Protein AF-A0A959IVJ7-F1 (afdb_monomer)

Structure (mmCIF, N/CA/C/O backbone):
data_AF-A0A959IVJ7-F1
#
_entry.id   AF-A0A959IVJ7-F1
#
loop_
_atom_site.group_PDB
_atom_site.id
_atom_site.type_symbol
_atom_site.label_atom_id
_atom_site.label_alt_id
_atom_site.label_comp_id
_atom_site.label_asym_id
_atom_site.label_entity_id
_atom_site.label_seq_id
_atom_site.pdbx_PDB_ins_code
_atom_site.Cartn_x
_atom_site.Cartn_y
_atom_site.Cartn_z
_atom_site.occupancy
_atom_site.B_iso_or_equiv
_atom_site.auth_seq_id
_atom_site.auth_comp_id
_atom_site.auth_asym_id
_atom_site.auth_atom_id
_atom_site.pdbx_PDB_model_num
ATOM 1 N N . GLY A 1 1 ? -9.722 6.540 15.096 1.00 96.12 1 GLY A N 1
ATOM 2 C CA . GLY A 1 1 ? -10.224 6.393 13.719 1.00 96.12 1 GLY A CA 1
ATOM 3 C C . GLY A 1 1 ? -10.163 4.935 13.335 1.00 96.12 1 GLY A C 1
ATOM 4 O O . GLY A 1 1 ? -9.093 4.355 13.415 1.00 96.12 1 GLY A O 1
ATOM 5 N N . GLY A 1 2 ? -11.279 4.343 12.940 1.00 97.81 2 GLY A N 1
ATOM 6 C CA . GLY A 1 2 ? -11.471 2.921 12.657 1.00 97.81 2 GLY A CA 1
ATOM 7 C C . GLY A 1 2 ? -11.053 2.467 11.257 1.00 97.81 2 GLY A C 1
ATOM 8 O O . GLY A 1 2 ? -11.701 1.596 10.684 1.00 97.81 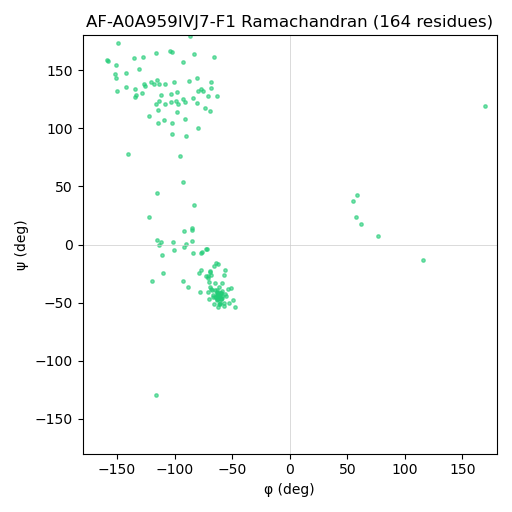2 GLY A O 1
ATOM 9 N N . GLY A 1 3 ? -10.009 3.064 10.679 1.00 97.88 3 GLY A N 1
ATOM 10 C CA . GLY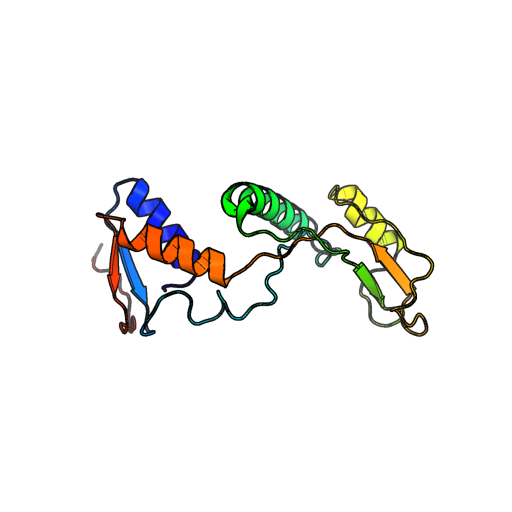 A 1 3 ? -9.344 2.534 9.481 1.00 97.88 3 GLY A CA 1
ATOM 11 C C . GLY A 1 3 ? -8.262 1.507 9.834 1.00 97.88 3 GLY A C 1
ATOM 12 O O . GLY A 1 3 ? -7.987 1.284 11.010 1.00 97.88 3 GLY A O 1
ATOM 13 N N . LEU A 1 4 ? -7.598 0.943 8.819 1.00 96.19 4 LEU A N 1
ATOM 14 C CA . LEU A 1 4 ? -6.575 -0.104 8.965 1.00 96.19 4 LEU A CA 1
ATOM 15 C C . LEU A 1 4 ? -5.529 0.214 10.034 1.00 96.19 4 LEU A C 1
ATOM 17 O O . LEU A 1 4 ? -5.357 -0.571 10.957 1.00 96.19 4 LEU A O 1
ATOM 21 N N . PHE A 1 5 ? -4.887 1.381 9.957 1.00 96.25 5 PHE A N 1
ATOM 22 C CA . PHE A 1 5 ? -3.860 1.754 10.930 1.00 96.25 5 PHE A CA 1
ATOM 23 C C . PHE A 1 5 ? -4.402 1.885 12.355 1.00 96.25 5 PHE A C 1
ATOM 25 O O . PHE A 1 5 ? -3.756 1.433 13.292 1.00 96.25 5 PHE A O 1
ATOM 32 N N . GLY A 1 6 ? -5.588 2.474 12.530 1.00 98.00 6 GLY A N 1
ATOM 33 C CA . GLY A 1 6 ? -6.162 2.669 13.861 1.00 98.00 6 GLY A CA 1
ATOM 34 C C . GLY A 1 6 ? -6.624 1.364 14.502 1.00 98.00 6 GLY A C 1
ATOM 35 O O . GLY A 1 6 ? -6.367 1.145 15.680 1.00 98.00 6 GLY A O 1
ATOM 36 N N . VAL A 1 7 ? -7.243 0.474 13.722 1.00 98.19 7 VAL A N 1
ATOM 37 C CA . VAL A 1 7 ? -7.645 -0.862 14.189 1.00 98.19 7 VAL A CA 1
ATOM 38 C C . VAL A 1 7 ? -6.417 -1.721 14.493 1.00 98.19 7 VAL A C 1
ATOM 40 O O . VAL A 1 7 ? -6.350 -2.331 15.557 1.00 98.19 7 VAL A O 1
ATOM 43 N N . TYR A 1 8 ? -5.413 -1.716 13.611 1.00 96.81 8 TYR A N 1
ATOM 44 C CA . TYR A 1 8 ? -4.157 -2.436 13.829 1.00 96.81 8 TYR A CA 1
ATOM 45 C C . TYR A 1 8 ? -3.436 -1.955 15.096 1.00 96.81 8 TYR A C 1
ATOM 47 O O . TYR A 1 8 ? -3.036 -2.770 15.924 1.00 96.81 8 TYR A O 1
ATOM 55 N N . ALA A 1 9 ? -3.308 -0.636 15.284 1.00 97.69 9 ALA A N 1
ATOM 56 C CA . ALA A 1 9 ? -2.693 -0.062 16.479 1.00 97.69 9 ALA A CA 1
ATOM 57 C C . ALA A 1 9 ? -3.475 -0.422 17.749 1.00 97.69 9 ALA A C 1
ATOM 59 O O . ALA A 1 9 ? -2.875 -0.804 18.752 1.00 97.69 9 ALA A O 1
ATOM 60 N N . ALA A 1 10 ? -4.809 -0.356 17.702 1.00 98.25 10 ALA A N 1
ATOM 61 C CA . ALA A 1 10 ? -5.644 -0.705 18.842 1.00 98.25 10 ALA A CA 1
ATOM 62 C C . ALA A 1 10 ? -5.470 -2.172 19.259 1.00 98.25 10 ALA A C 1
ATOM 64 O O . ALA A 1 10 ? -5.274 -2.458 20.438 1.00 98.25 10 ALA A O 1
ATOM 65 N N . LEU A 1 11 ? -5.447 -3.086 18.288 1.00 97.75 11 LEU A N 1
ATOM 66 C CA . LEU A 1 11 ? -5.166 -4.501 18.526 1.00 97.75 11 LEU A CA 1
ATOM 67 C C . LEU A 1 11 ? -3.759 -4.736 19.068 1.00 97.75 11 LEU A C 1
ATOM 69 O O . LEU A 1 11 ? -3.590 -5.546 19.975 1.00 97.75 11 LEU A O 1
ATOM 73 N N . HIS A 1 12 ? -2.757 -4.036 18.535 1.00 96.50 12 HIS A N 1
ATOM 74 C CA . HIS A 1 12 ? -1.384 -4.137 19.019 1.00 96.50 12 HIS A CA 1
ATOM 75 C C . HIS A 1 12 ? -1.296 -3.794 20.512 1.00 96.50 12 HIS A C 1
ATOM 77 O O . HIS A 1 12 ? -0.840 -4.619 21.299 1.00 96.50 12 HIS A O 1
ATOM 83 N N . PHE A 1 13 ? -1.816 -2.632 20.920 1.00 97.75 13 PHE A N 1
ATOM 84 C CA . PHE A 1 13 ? -1.799 -2.212 22.324 1.00 97.75 13 PHE A CA 1
ATOM 85 C C . PHE A 1 13 ? -2.688 -3.085 23.219 1.00 97.75 13 PHE A C 1
ATOM 87 O O . PHE A 1 13 ? -2.275 -3.439 24.323 1.00 97.75 13 PHE A O 1
ATOM 94 N N . SER A 1 14 ? -3.862 -3.498 22.733 1.00 97.25 14 SER A N 1
ATOM 95 C CA . SER A 1 14 ? -4.751 -4.415 23.458 1.00 97.25 14 SER A CA 1
ATOM 96 C C . SER A 1 14 ? -4.070 -5.754 23.755 1.00 97.25 14 SER A C 1
ATOM 98 O O . SER A 1 14 ? -4.199 -6.280 24.860 1.00 97.25 14 SER A O 1
ATOM 100 N N . ARG A 1 15 ? -3.315 -6.306 22.794 1.00 95.50 15 ARG A N 1
ATOM 101 C CA . ARG A 1 15 ? -2.539 -7.550 22.962 1.00 95.50 15 ARG A CA 1
ATOM 102 C C . ARG A 1 15 ? -1.357 -7.387 23.919 1.00 95.50 15 ARG A C 1
ATOM 104 O O . ARG A 1 15 ? -0.929 -8.362 24.522 1.00 95.50 15 ARG A O 1
ATOM 111 N N . SER A 1 16 ? -0.868 -6.164 24.106 1.00 96.31 16 SER A N 1
ATOM 112 C CA . SER A 1 16 ? 0.123 -5.812 25.132 1.00 96.31 16 SER A CA 1
ATOM 113 C C . SER A 1 16 ? -0.499 -5.512 26.507 1.00 96.31 16 SER A C 1
ATOM 115 O O . SER A 1 16 ? 0.165 -4.926 27.362 1.00 96.31 16 SER A O 1
ATOM 117 N N . GLY A 1 17 ? -1.771 -5.867 26.724 1.00 96.12 17 GLY A N 1
ATOM 118 C CA . GLY A 1 17 ? -2.473 -5.697 28.001 1.00 96.12 17 GLY A CA 1
ATOM 119 C C . GLY A 1 17 ? -2.922 -4.265 28.304 1.00 96.12 17 GLY A C 1
ATOM 120 O O . GLY A 1 17 ? -3.389 -3.991 29.407 1.00 96.12 17 GLY A O 1
ATOM 121 N N . GLN A 1 18 ? -2.788 -3.337 27.352 1.00 97.56 18 GLN A N 1
ATOM 122 C CA . GLN A 1 18 ? -3.242 -1.959 27.532 1.00 97.56 18 GLN A CA 1
ATOM 123 C C . GLN A 1 18 ? -4.749 -1.860 27.296 1.00 97.56 18 GLN A C 1
ATOM 125 O O . GLN A 1 18 ? -5.280 -2.487 26.382 1.00 97.56 18 GLN A O 1
ATOM 130 N N . ARG A 1 19 ? -5.431 -1.008 28.068 1.00 97.81 19 ARG A N 1
ATOM 131 C CA . ARG A 1 19 ? -6.831 -0.653 27.799 1.00 97.81 19 ARG A CA 1
ATOM 132 C C . ARG A 1 19 ? -6.888 0.402 26.704 1.00 97.81 19 ARG A C 1
ATOM 134 O O . ARG A 1 19 ? -6.330 1.486 26.859 1.00 97.81 19 ARG A O 1
ATOM 141 N N . VAL A 1 20 ? -7.580 0.098 25.615 1.00 98.25 20 VAL A N 1
ATOM 142 C CA . VAL A 1 20 ? -7.641 0.948 24.423 1.00 98.25 20 VAL A CA 1
ATOM 143 C C . VAL A 1 20 ? -9.082 1.349 24.132 1.00 98.25 20 VAL A C 1
ATOM 145 O O . VAL A 1 20 ? -9.986 0.525 24.200 1.00 98.25 20 VAL A O 1
ATOM 148 N N . CYS A 1 21 ? -9.294 2.605 23.740 1.00 98.00 21 CYS A N 1
ATOM 149 C CA . CYS A 1 21 ? -10.557 3.064 23.167 1.00 98.00 21 CYS A CA 1
ATOM 150 C C . CYS A 1 21 ? -10.342 3.476 21.705 1.00 98.00 21 CYS A C 1
ATOM 152 O O . CYS A 1 21 ? -9.605 4.422 21.417 1.00 98.00 21 CYS A O 1
ATOM 154 N N . LEU A 1 22 ? -10.980 2.769 20.772 1.00 98.31 22 LEU A N 1
ATOM 155 C CA . LEU A 1 22 ? -10.978 3.097 19.352 1.00 98.31 22 LEU A CA 1
ATOM 156 C C . LEU A 1 22 ? -12.259 3.853 18.988 1.00 98.31 22 LEU A C 1
ATOM 158 O O . LEU A 1 22 ? -13.348 3.289 18.992 1.00 98.31 22 LEU A O 1
ATOM 162 N N . ILE A 1 23 ? -12.112 5.119 18.599 1.00 98.31 23 ILE A N 1
ATOM 163 C CA . ILE A 1 23 ? -13.236 5.990 18.225 1.00 98.31 23 ILE A CA 1
ATOM 164 C C . ILE A 1 23 ? -13.314 6.136 16.697 1.00 98.31 23 ILE A C 1
ATOM 166 O O . ILE A 1 23 ? -12.310 6.455 16.044 1.00 98.31 23 ILE A O 1
ATOM 170 N N . GLU A 1 24 ? -14.496 5.922 16.121 1.00 98.12 24 GLU A N 1
ATOM 171 C CA . GLU A 1 24 ? -14.809 6.047 14.693 1.00 98.12 24 GLU A CA 1
ATOM 172 C C . GLU A 1 24 ? -16.121 6.818 14.486 1.00 98.12 24 GLU A C 1
ATOM 174 O O . GLU A 1 24 ? -17.132 6.546 15.130 1.00 98.12 24 GLU A O 1
ATOM 179 N N . LYS A 1 25 ? -16.108 7.778 13.554 1.00 98.00 25 LYS A N 1
ATOM 180 C CA . LYS A 1 25 ? -17.252 8.652 13.261 1.00 98.00 25 LYS A CA 1
ATOM 181 C C . LYS A 1 25 ? -18.313 7.980 12.392 1.00 98.00 25 LYS A C 1
ATOM 183 O O . LYS A 1 25 ? -19.454 8.423 12.378 1.00 98.00 25 LYS A O 1
ATOM 188 N N . GLU A 1 26 ? -17.929 6.977 11.614 1.00 97.75 26 GLU A N 1
ATOM 189 C CA . GLU A 1 26 ? -18.823 6.227 10.740 1.00 97.75 26 GLU A CA 1
ATOM 190 C C . GLU A 1 26 ? -19.545 5.115 11.519 1.00 97.75 26 GLU A C 1
ATOM 192 O O . GLU A 1 26 ? -19.127 4.708 12.605 1.00 97.75 26 GLU A O 1
ATOM 197 N N . ALA A 1 27 ? -20.624 4.581 10.942 1.00 97.38 27 ALA A N 1
ATOM 198 C CA . ALA A 1 27 ? -21.406 3.491 11.539 1.00 97.38 27 ALA A CA 1
ATOM 199 C C . ALA A 1 27 ? -20.695 2.124 11.523 1.00 97.38 27 ALA A C 1
ATOM 201 O O . ALA A 1 27 ? -21.226 1.140 12.026 1.00 97.38 27 ALA A O 1
ATOM 202 N N . ALA A 1 28 ? -19.512 2.038 10.913 1.00 97.19 28 ALA A N 1
ATOM 203 C CA . ALA A 1 28 ? -18.707 0.828 10.847 1.00 97.19 28 ALA A CA 1
ATOM 204 C C . ALA A 1 28 ? -17.235 1.169 10.586 1.00 97.19 28 ALA A C 1
ATOM 206 O O . ALA A 1 28 ? -16.911 2.217 10.023 1.00 97.19 28 ALA A O 1
ATOM 207 N N . LEU A 1 29 ? -16.353 0.238 10.943 1.00 98.25 29 LEU A N 1
ATOM 208 C CA . LEU A 1 29 ? -14.924 0.312 10.649 1.00 98.25 29 LEU A CA 1
ATOM 209 C C . LEU A 1 29 ? -14.657 0.236 9.131 1.00 98.25 29 LEU A C 1
ATOM 211 O O . LEU A 1 29 ? -15.499 -0.215 8.349 1.00 98.25 29 LEU A O 1
ATOM 215 N N . PHE A 1 30 ? -13.467 0.676 8.718 1.00 97.62 30 PHE A N 1
ATOM 216 C CA . PHE A 1 30 ? -12.917 0.566 7.361 1.00 97.62 30 PHE A CA 1
ATOM 217 C C . PHE A 1 30 ? -13.696 1.285 6.241 1.00 97.62 30 PHE A C 1
ATOM 219 O O . PHE A 1 30 ? -13.448 1.025 5.072 1.00 97.62 30 PHE A O 1
ATOM 226 N N . ARG A 1 31 ? -14.588 2.241 6.534 1.00 94.88 31 ARG A N 1
ATOM 227 C CA . ARG A 1 31 ? -15.481 2.851 5.517 1.00 94.88 31 ARG A CA 1
ATOM 228 C C . ARG A 1 31 ? -14.858 3.888 4.575 1.00 94.88 31 ARG A C 1
ATOM 230 O O . ARG A 1 31 ? -15.535 4.343 3.658 1.00 94.88 31 ARG A O 1
ATOM 237 N N . LYS A 1 32 ? -13.611 4.307 4.803 1.00 94.25 32 LYS A N 1
ATOM 238 C CA . LYS A 1 32 ? -12.943 5.371 4.024 1.00 94.25 32 LYS A CA 1
ATOM 239 C C . LYS A 1 32 ? -11.728 4.827 3.264 1.00 94.25 32 LYS A C 1
ATOM 241 O O . LYS A 1 32 ? -11.824 3.807 2.588 1.00 94.25 32 LYS A O 1
ATOM 246 N N . ALA A 1 33 ? -10.576 5.484 3.391 1.00 94.50 33 ALA A N 1
ATOM 247 C CA . ALA A 1 33 ? -9.366 5.201 2.621 1.00 94.50 33 ALA A CA 1
ATOM 248 C C . ALA A 1 33 ? -8.859 3.752 2.731 1.00 94.50 33 ALA A C 1
ATOM 250 O O . ALA A 1 33 ? -8.140 3.292 1.854 1.00 94.50 33 ALA A O 1
ATOM 251 N N . SER A 1 34 ? -9.223 3.008 3.781 1.00 94.69 34 SER A N 1
ATOM 252 C CA . SER A 1 34 ? -8.793 1.612 3.935 1.00 94.69 34 SER A CA 1
ATOM 253 C C . SER A 1 34 ? -9.411 0.653 2.915 1.00 94.69 34 SER A C 1
ATOM 255 O O . SER A 1 34 ? -8.767 -0.338 2.595 1.00 94.69 34 SER A O 1
ATOM 257 N N . ILE A 1 35 ? -10.599 0.959 2.380 1.00 93.94 35 ILE A N 1
ATOM 258 C CA . ILE A 1 35 ? -11.222 0.190 1.285 1.00 93.94 35 ILE A CA 1
ATOM 259 C C . ILE A 1 35 ? -11.252 0.958 -0.036 1.00 93.94 35 ILE A C 1
ATOM 261 O O . ILE A 1 35 ? -11.279 0.350 -1.098 1.00 93.94 35 ILE A O 1
ATOM 265 N N . VAL A 1 36 ? -11.215 2.291 0.020 1.00 92.69 36 VAL A N 1
ATOM 266 C CA . VAL A 1 36 ? -11.147 3.152 -1.165 1.00 92.69 36 VAL A CA 1
ATOM 267 C C . VAL A 1 36 ? -9.687 3.513 -1.430 1.00 92.69 36 VAL A C 1
ATOM 269 O O . VAL A 1 36 ? -9.231 4.605 -1.095 1.00 92.69 36 VAL A O 1
ATOM 272 N N . ASN A 1 37 ? -8.932 2.564 -1.981 1.00 91.31 37 ASN A N 1
ATOM 273 C CA . ASN A 1 37 ? -7.551 2.757 -2.421 1.00 91.31 37 ASN A CA 1
ATOM 274 C C . ASN A 1 37 ? -7.230 1.838 -3.614 1.00 91.31 37 ASN A C 1
ATOM 276 O O . ASN A 1 37 ? -8.038 1.001 -4.002 1.00 91.31 37 ASN A O 1
ATOM 280 N N . GLN A 1 38 ? -6.045 1.998 -4.207 1.00 90.81 38 GLN A N 1
ATOM 281 C CA . GLN A 1 38 ? -5.603 1.200 -5.364 1.00 90.81 38 GLN A CA 1
ATOM 282 C C . GLN A 1 38 ? -5.234 -0.250 -5.006 1.00 90.81 38 GLN A C 1
ATOM 284 O O . GLN A 1 38 ? -4.874 -1.025 -5.888 1.00 90.81 38 GLN A O 1
ATOM 289 N N . ALA A 1 39 ? -5.270 -0.585 -3.716 1.00 92.88 39 ALA A N 1
ATOM 290 C CA . ALA A 1 39 ? -4.946 -1.880 -3.146 1.00 92.88 39 ALA A CA 1
ATOM 291 C C . ALA A 1 39 ? -3.547 -2.382 -3.523 1.00 92.88 39 ALA A C 1
ATOM 293 O O . ALA A 1 39 ? -3.345 -3.565 -3.764 1.00 92.88 39 ALA A O 1
ATOM 294 N N . ARG A 1 40 ? -2.571 -1.470 -3.600 1.00 92.81 40 ARG A N 1
ATOM 295 C CA . ARG A 1 40 ? -1.188 -1.752 -4.008 1.00 92.81 40 ARG A CA 1
ATOM 296 C C . ARG A 1 40 ? -0.257 -1.871 -2.810 1.00 92.81 40 ARG A C 1
ATOM 298 O O . ARG A 1 40 ? -0.323 -1.056 -1.894 1.00 92.81 40 ARG A O 1
ATOM 305 N N . LEU A 1 41 ? 0.656 -2.835 -2.867 1.00 91.81 41 LEU A N 1
ATOM 306 C CA . LEU A 1 41 ? 1.779 -2.960 -1.942 1.00 91.81 41 LEU A CA 1
ATOM 307 C C . LEU A 1 41 ? 3.056 -2.459 -2.605 1.00 91.81 41 LEU A C 1
ATOM 309 O O . LEU A 1 41 ? 3.733 -3.200 -3.314 1.00 91.81 41 LEU A O 1
ATOM 313 N N . HIS A 1 42 ? 3.378 -1.192 -2.363 1.00 91.88 42 HIS A N 1
ATOM 314 C CA . HIS A 1 42 ? 4.507 -0.522 -2.994 1.00 91.88 42 HIS A CA 1
ATOM 315 C C . HIS A 1 42 ? 5.853 -1.157 -2.629 1.00 91.88 42 HIS A C 1
ATOM 317 O O . HIS A 1 42 ? 6.199 -1.307 -1.460 1.00 91.88 42 HIS A O 1
ATOM 323 N N . THR A 1 43 ? 6.631 -1.474 -3.664 1.00 90.88 43 THR A N 1
ATOM 324 C CA . THR A 1 43 ? 7.968 -2.090 -3.550 1.00 90.88 43 THR A CA 1
ATOM 325 C C . THR A 1 43 ? 9.102 -1.069 -3.719 1.00 90.88 43 THR A C 1
ATOM 327 O O . THR A 1 43 ? 10.263 -1.394 -3.531 1.00 90.88 43 THR A O 1
ATOM 330 N N . GLY A 1 44 ? 8.773 0.188 -4.036 1.00 92.88 44 GLY A N 1
ATOM 331 C CA . GLY A 1 44 ? 9.741 1.288 -4.115 1.00 92.88 44 GLY A CA 1
ATOM 332 C C . GLY A 1 44 ? 9.930 1.899 -5.506 1.00 92.88 44 GLY A C 1
ATOM 333 O O . GLY A 1 44 ? 10.453 3.005 -5.595 1.00 92.88 44 GLY A O 1
ATOM 334 N N . TYR A 1 45 ? 9.446 1.260 -6.578 1.00 94.56 45 TYR A N 1
ATOM 335 C CA . TYR A 1 45 ? 9.665 1.707 -7.968 1.00 94.56 45 TYR A CA 1
ATOM 336 C C . TYR A 1 45 ? 9.185 3.140 -8.276 1.00 94.56 45 TYR A C 1
ATOM 338 O O . TYR A 1 45 ? 9.733 3.788 -9.159 1.00 94.56 45 TYR A O 1
ATOM 346 N N . HIS A 1 46 ? 8.199 3.677 -7.547 1.00 92.44 46 HIS A N 1
ATOM 347 C CA . HIS A 1 46 ? 7.740 5.072 -7.708 1.00 92.44 46 HIS A CA 1
ATOM 348 C C . HIS A 1 46 ? 8.671 6.122 -7.091 1.00 92.44 46 HIS A C 1
ATOM 350 O O . HIS A 1 46 ? 8.445 7.320 -7.272 1.00 92.44 46 HIS A O 1
ATOM 356 N N . TYR A 1 47 ? 9.711 5.710 -6.362 1.00 93.69 47 TYR A N 1
ATOM 357 C CA . TYR A 1 47 ? 10.594 6.607 -5.614 1.00 93.69 47 TYR A CA 1
ATOM 358 C C . TYR A 1 47 ? 12.046 6.630 -6.128 1.00 93.69 47 TYR A C 1
ATOM 360 O O . TYR A 1 47 ? 12.960 6.677 -5.302 1.00 93.69 47 TYR A O 1
ATOM 368 N N . PRO A 1 48 ? 12.316 6.692 -7.452 1.00 91.06 48 PRO A N 1
ATOM 369 C CA . PRO A 1 48 ? 13.688 6.663 -7.973 1.00 91.06 48 PRO A CA 1
ATOM 370 C C . PRO A 1 48 ? 14.543 7.850 -7.500 1.00 91.06 48 PRO A C 1
ATOM 372 O O . PRO A 1 48 ? 15.767 7.806 -7.545 1.00 91.06 48 PRO A O 1
ATOM 375 N N . ARG A 1 49 ? 13.901 8.913 -6.999 1.00 91.06 49 ARG A N 1
ATOM 376 C CA . ARG A 1 49 ? 14.544 10.119 -6.455 1.00 91.06 49 ARG A CA 1
ATOM 377 C C . ARG A 1 49 ? 14.579 10.166 -4.921 1.00 91.06 49 ARG A C 1
ATOM 379 O O . ARG A 1 49 ? 15.024 11.158 -4.358 1.00 91.06 49 ARG A O 1
ATOM 386 N N . SER A 1 50 ? 14.087 9.134 -4.230 1.00 93.06 50 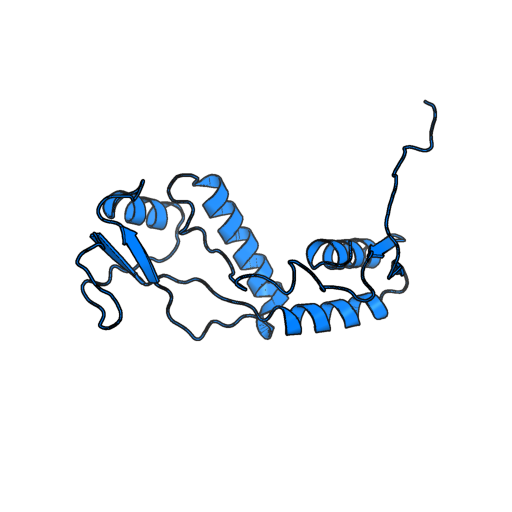SER A N 1
ATOM 387 C CA . SER A 1 50 ? 14.069 9.058 -2.762 1.00 93.06 50 SER A CA 1
ATOM 388 C C . SER A 1 50 ? 14.389 7.639 -2.295 1.00 93.06 50 SER A C 1
ATOM 390 O O . SER A 1 50 ? 13.517 6.865 -1.901 1.00 93.06 50 SER A O 1
ATOM 392 N N . VAL A 1 51 ? 15.679 7.308 -2.335 1.00 92.94 51 VAL A N 1
ATOM 393 C CA . VAL A 1 51 ? 16.213 5.979 -1.999 1.00 92.94 51 VAL A CA 1
ATOM 394 C C . VAL A 1 51 ? 15.803 5.523 -0.598 1.00 92.94 51 VAL A C 1
ATOM 396 O O . VAL A 1 51 ? 15.352 4.394 -0.436 1.00 92.94 51 VAL A O 1
ATOM 399 N N . ALA A 1 52 ? 15.892 6.403 0.405 1.00 93.69 52 ALA A N 1
ATOM 400 C CA . ALA A 1 52 ? 15.498 6.071 1.775 1.00 93.69 52 ALA A CA 1
ATOM 401 C C . ALA A 1 52 ? 14.022 5.638 1.858 1.00 93.69 52 ALA A C 1
ATOM 403 O O . ALA A 1 52 ? 13.707 4.618 2.466 1.00 93.69 52 ALA A O 1
ATOM 404 N N . THR A 1 53 ? 13.128 6.361 1.175 1.00 92.50 53 THR A N 1
ATOM 405 C CA . THR A 1 53 ? 11.699 6.022 1.114 1.00 92.50 53 THR A CA 1
ATOM 406 C C . THR A 1 53 ? 11.467 4.694 0.397 1.00 92.50 53 THR A C 1
ATOM 408 O O . THR A 1 53 ? 10.634 3.903 0.834 1.00 92.50 53 THR A O 1
ATOM 411 N N . ALA A 1 54 ? 12.208 4.421 -0.681 1.00 93.25 54 ALA A N 1
ATOM 412 C CA . ALA A 1 54 ? 12.112 3.158 -1.408 1.00 93.25 54 ALA A CA 1
ATOM 413 C C . ALA A 1 54 ? 12.497 1.957 -0.533 1.00 93.25 54 ALA A C 1
ATOM 415 O O . ALA A 1 54 ? 11.742 0.988 -0.475 1.00 93.25 54 ALA A O 1
ATOM 416 N N . ILE A 1 55 ? 13.620 2.055 0.188 1.00 92.50 55 ILE A N 1
ATOM 417 C CA . ILE A 1 55 ? 14.087 1.015 1.114 1.00 92.50 55 ILE A CA 1
ATOM 418 C C . ILE A 1 55 ? 13.047 0.791 2.217 1.00 92.50 55 ILE A C 1
ATOM 420 O O . ILE A 1 55 ? 12.567 -0.326 2.385 1.00 92.50 55 ILE A O 1
ATOM 424 N N . MET A 1 56 ? 12.597 1.860 2.885 1.00 92.00 56 MET A N 1
ATOM 425 C CA . MET A 1 56 ? 11.569 1.753 3.928 1.00 92.00 56 MET A CA 1
ATOM 426 C C . MET A 1 56 ? 10.260 1.143 3.406 1.00 92.00 56 MET A C 1
ATOM 428 O O . MET A 1 56 ? 9.625 0.343 4.091 1.00 92.00 56 MET A O 1
ATOM 432 N N . SER A 1 57 ? 9.835 1.504 2.191 1.00 90.81 57 SER A N 1
ATOM 433 C CA . SER A 1 57 ? 8.647 0.920 1.557 1.00 90.81 57 SER A CA 1
ATOM 434 C C . SER A 1 57 ? 8.819 -0.578 1.326 1.00 90.81 57 SER A C 1
ATOM 436 O O . SER A 1 57 ? 7.880 -1.339 1.559 1.00 90.81 57 SER A O 1
ATOM 438 N N . ASN A 1 58 ? 10.000 -1.005 0.879 1.00 88.69 58 ASN A N 1
ATOM 439 C CA . ASN A 1 58 ? 10.296 -2.407 0.627 1.00 88.69 58 ASN A CA 1
ATOM 440 C C . ASN A 1 58 ? 10.307 -3.238 1.922 1.00 88.69 58 ASN A C 1
ATOM 442 O O . ASN A 1 58 ? 9.683 -4.299 1.963 1.00 88.69 58 ASN A O 1
ATOM 446 N N . ASP A 1 59 ? 10.911 -2.721 2.993 1.00 89.12 59 ASP A N 1
ATOM 447 C CA . ASP A 1 59 ? 10.944 -3.384 4.303 1.00 89.12 59 ASP A CA 1
ATOM 448 C C . ASP A 1 59 ? 9.530 -3.529 4.896 1.00 89.12 59 ASP A C 1
ATOM 450 O O . ASP A 1 59 ? 9.121 -4.601 5.357 1.00 89.12 59 ASP A O 1
ATOM 454 N N . HIS A 1 60 ? 8.722 -2.462 4.834 1.00 89.38 60 HIS A N 1
ATOM 455 C CA . HIS A 1 60 ? 7.327 -2.508 5.279 1.00 89.38 60 HIS A CA 1
ATOM 456 C C . HIS A 1 60 ? 6.486 -3.486 4.452 1.00 89.38 60 HIS A C 1
ATOM 458 O O . HIS A 1 60 ? 5.654 -4.205 5.013 1.00 89.38 60 HIS A O 1
ATOM 464 N N . ARG A 1 61 ? 6.707 -3.543 3.133 1.00 89.44 61 ARG A N 1
ATOM 465 C CA . ARG A 1 61 ? 6.046 -4.502 2.240 1.00 89.44 61 ARG A CA 1
ATOM 466 C C . ARG A 1 61 ? 6.366 -5.937 2.632 1.00 89.44 61 ARG A C 1
ATOM 468 O O . ARG A 1 61 ? 5.448 -6.757 2.635 1.00 89.44 61 ARG A O 1
ATOM 475 N N . GLU A 1 62 ? 7.622 -6.256 2.936 1.00 89.25 62 GLU A N 1
ATOM 476 C CA . GLU A 1 62 ? 8.022 -7.610 3.325 1.00 89.25 62 GLU A CA 1
ATOM 477 C C . GLU A 1 62 ? 7.283 -8.048 4.592 1.00 89.25 62 GLU A C 1
ATOM 479 O O . GLU A 1 62 ? 6.614 -9.088 4.606 1.00 89.25 62 GLU A O 1
ATOM 484 N N . ARG A 1 63 ? 7.309 -7.201 5.629 1.00 91.19 63 ARG A N 1
ATOM 485 C CA . ARG A 1 63 ? 6.574 -7.452 6.871 1.00 91.19 63 ARG A CA 1
ATOM 486 C C . ARG A 1 63 ? 5.078 -7.628 6.616 1.00 91.19 63 ARG A C 1
ATOM 488 O O . ARG A 1 63 ? 4.499 -8.617 7.064 1.00 91.19 63 ARG A O 1
ATOM 495 N N . PHE A 1 64 ? 4.464 -6.701 5.881 1.00 92.56 64 PHE A N 1
ATOM 496 C CA . PHE A 1 64 ? 3.037 -6.760 5.572 1.00 92.56 64 PHE A CA 1
ATOM 497 C C . PHE A 1 64 ? 2.684 -8.048 4.824 1.00 92.56 64 PHE A C 1
ATOM 499 O O . PHE A 1 64 ? 1.732 -8.729 5.193 1.00 92.56 64 PHE A O 1
ATOM 506 N N . SER A 1 65 ? 3.473 -8.411 3.811 1.00 90.56 65 SER A N 1
ATOM 507 C CA . SER A 1 65 ? 3.240 -9.596 2.979 1.00 90.56 65 SER A CA 1
ATOM 508 C C . SER A 1 65 ? 3.359 -10.895 3.769 1.00 90.56 65 SER A C 1
ATOM 510 O O . SER A 1 65 ? 2.648 -11.849 3.461 1.00 90.56 65 SER A O 1
ATOM 512 N N . 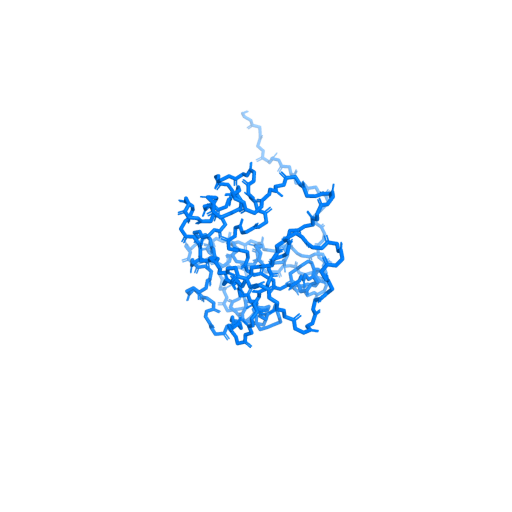ARG A 1 66 ? 4.235 -10.938 4.781 1.00 91.62 66 ARG A N 1
ATOM 513 C CA . ARG A 1 66 ? 4.362 -12.076 5.698 1.00 91.62 66 ARG A CA 1
ATOM 514 C C . ARG A 1 66 ? 3.153 -12.192 6.624 1.00 91.62 66 ARG A C 1
ATOM 516 O O . ARG A 1 66 ? 2.602 -13.275 6.763 1.00 91.62 66 ARG A O 1
ATOM 523 N N . GLU A 1 67 ? 2.731 -11.086 7.232 1.00 91.81 67 GLU A N 1
ATOM 524 C CA . GLU A 1 67 ? 1.607 -11.062 8.182 1.00 91.81 67 GLU A CA 1
ATOM 525 C C . GLU A 1 67 ? 0.238 -11.265 7.503 1.00 91.81 67 GLU A C 1
ATOM 527 O O . GLU A 1 67 ? -0.687 -11.780 8.123 1.00 91.81 67 GLU A O 1
ATOM 532 N N . HIS A 1 68 ? 0.108 -10.889 6.228 1.00 94.38 68 HIS A N 1
ATOM 533 C CA . HIS A 1 68 ? -1.168 -10.833 5.507 1.00 94.38 68 HIS A CA 1
ATOM 534 C C . HIS A 1 68 ? -1.180 -11.704 4.250 1.00 94.38 68 HIS A C 1
ATOM 536 O O . HIS A 1 68 ? -1.953 -11.435 3.334 1.00 94.38 68 HIS A O 1
ATOM 542 N N . ALA A 1 69 ? -0.332 -12.735 4.175 1.00 94.38 69 ALA A N 1
ATOM 543 C CA . ALA A 1 69 ? -0.141 -13.541 2.965 1.00 94.38 69 ALA A CA 1
ATOM 544 C C . ALA A 1 69 ? -1.460 -14.058 2.357 1.00 94.38 69 ALA A C 1
ATOM 546 O O . ALA A 1 69 ? -1.614 -14.034 1.140 1.00 94.38 69 ALA A O 1
ATOM 547 N N . ALA A 1 70 ? -2.428 -14.440 3.199 1.00 94.88 70 ALA A N 1
ATOM 548 C CA . ALA A 1 70 ? -3.753 -14.915 2.787 1.00 94.88 70 ALA A CA 1
ATOM 549 C C . ALA A 1 70 ? -4.606 -13.866 2.046 1.00 94.88 70 ALA A C 1
ATOM 551 O O . ALA A 1 70 ? -5.592 -14.215 1.403 1.00 94.88 70 ALA A O 1
ATOM 552 N N . PHE A 1 71 ? -4.242 -12.587 2.133 1.00 95.31 71 PHE A N 1
ATOM 553 C CA . PHE A 1 71 ? -4.972 -11.468 1.537 1.00 95.31 71 PHE A CA 1
ATOM 554 C C . PHE A 1 71 ? -4.203 -10.807 0.389 1.00 95.31 71 PHE A C 1
ATOM 556 O O . PHE A 1 71 ? -4.673 -9.810 -0.153 1.00 95.31 71 PHE A O 1
ATOM 563 N N . VAL A 1 72 ? -3.018 -11.314 0.032 1.00 95.50 72 VAL A N 1
ATOM 564 C CA . VAL A 1 72 ? -2.150 -10.733 -1.001 1.00 95.50 72 VAL A CA 1
ATOM 565 C C . VAL A 1 72 ? -2.327 -11.484 -2.315 1.00 95.50 72 VAL A C 1
ATOM 567 O O . VAL A 1 72 ? -2.087 -12.686 -2.392 1.00 95.50 72 VAL A O 1
ATOM 570 N N . ASN A 1 73 ? -2.673 -10.758 -3.375 1.00 94.12 73 ASN A N 1
ATOM 571 C CA . ASN A 1 73 ? -2.680 -11.278 -4.732 1.00 94.12 73 ASN A CA 1
ATOM 572 C C . ASN A 1 73 ? -1.315 -11.037 -5.392 1.00 94.12 73 ASN A C 1
ATOM 574 O O . ASN A 1 73 ? -0.844 -9.901 -5.499 1.00 94.12 73 ASN A O 1
ATOM 578 N N . ARG A 1 74 ? -0.697 -12.130 -5.845 1.00 93.06 74 ARG A N 1
ATOM 579 C CA . ARG A 1 74 ? 0.594 -12.147 -6.552 1.00 93.06 74 ARG A CA 1
ATOM 580 C C . ARG A 1 74 ? 0.461 -12.593 -8.012 1.00 93.06 74 ARG A C 1
ATOM 582 O O . ARG A 1 74 ? 1.448 -12.651 -8.732 1.00 93.06 74 ARG A O 1
ATOM 589 N N . SER A 1 75 ? -0.753 -12.917 -8.451 1.00 92.69 75 SER A N 1
ATOM 590 C CA . SER A 1 75 ? -1.031 -13.589 -9.721 1.00 92.69 75 SER A CA 1
ATOM 591 C C . SER A 1 75 ? -1.305 -12.594 -10.847 1.00 92.69 75 SER A C 1
ATOM 593 O O . SER A 1 75 ? -2.356 -12.637 -11.484 1.00 92.69 75 SER A O 1
ATOM 595 N N . PHE A 1 76 ? -0.387 -11.654 -11.063 1.00 93.44 76 PHE A N 1
ATOM 596 C CA . PHE A 1 76 ? -0.424 -10.744 -12.206 1.00 93.44 76 PHE A CA 1
ATOM 597 C C . PHE A 1 76 ? 0.959 -10.161 -12.483 1.00 93.44 76 PHE A C 1
ATOM 599 O O . PHE A 1 76 ? 1.816 -10.079 -11.606 1.00 93.44 76 PHE A O 1
ATOM 606 N N . GLU A 1 77 ? 1.144 -9.687 -13.707 1.00 93.56 77 GLU A N 1
ATOM 607 C CA . GLU A 1 77 ? 2.339 -8.949 -14.098 1.00 93.56 77 GLU A CA 1
ATOM 608 C C . GLU A 1 77 ? 2.157 -7.456 -13.809 1.00 93.56 77 GLU A C 1
ATOM 610 O O . GLU A 1 77 ? 1.074 -6.885 -13.990 1.00 93.56 77 GLU A O 1
ATOM 615 N N . LYS A 1 78 ? 3.223 -6.806 -13.335 1.00 95.06 78 LYS A N 1
ATOM 616 C CA . LYS A 1 78 ? 3.280 -5.349 -13.197 1.00 95.06 78 LYS A CA 1
ATOM 617 C C . LYS A 1 78 ? 4.322 -4.782 -14.113 1.00 95.06 78 LYS A C 1
ATOM 619 O O . LYS A 1 78 ? 5.419 -5.322 -14.232 1.00 95.06 78 LYS A O 1
ATOM 624 N N . TYR A 1 79 ? 3.969 -3.633 -14.662 1.00 96.12 79 TYR A N 1
ATOM 625 C CA . TYR A 1 79 ? 4.842 -2.880 -15.523 1.00 96.12 79 TYR A CA 1
ATOM 626 C C . TYR A 1 79 ? 4.975 -1.448 -15.030 1.00 96.12 79 TYR A C 1
ATOM 628 O O . TYR A 1 79 ? 3.986 -0.815 -14.652 1.00 96.12 79 TYR A O 1
ATOM 636 N N . TYR A 1 80 ? 6.202 -0.945 -15.074 1.00 96.31 80 TYR A N 1
ATOM 637 C CA . TYR A 1 80 ? 6.524 0.466 -14.933 1.00 96.31 80 TYR A CA 1
ATOM 638 C C . TYR A 1 80 ? 7.035 0.975 -16.268 1.00 96.31 80 TYR A C 1
ATOM 640 O O . TYR A 1 80 ? 7.930 0.384 -16.865 1.00 96.31 80 TYR A O 1
ATOM 648 N N . ALA A 1 81 ? 6.459 2.074 -16.738 1.00 96.38 81 ALA A N 1
ATOM 649 C CA . ALA A 1 81 ? 6.868 2.711 -17.974 1.00 96.38 81 ALA A CA 1
ATOM 650 C C . ALA A 1 81 ? 7.484 4.076 -17.671 1.00 96.38 81 ALA A C 1
ATOM 652 O O . ALA A 1 81 ? 6.972 4.824 -16.836 1.00 96.38 81 ALA A O 1
ATOM 653 N N . ILE A 1 82 ? 8.575 4.393 -18.359 1.00 96.69 82 ILE A N 1
ATOM 654 C CA . I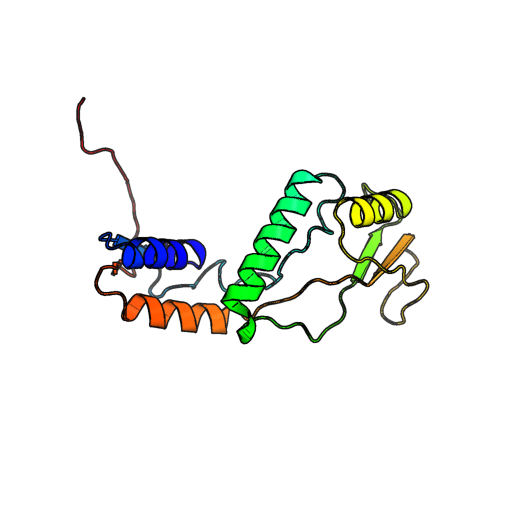LE A 1 82 ? 9.228 5.695 -18.288 1.00 96.69 82 ILE A CA 1
ATOM 655 C C . ILE A 1 82 ? 8.740 6.524 -19.467 1.00 96.69 82 ILE A C 1
ATOM 657 O O . ILE A 1 82 ? 8.906 6.138 -20.624 1.00 96.69 82 ILE A O 1
ATOM 661 N N . ASP A 1 83 ? 8.128 7.664 -19.165 1.00 96.06 83 ASP A N 1
ATOM 662 C CA . ASP A 1 83 ? 7.698 8.634 -20.169 1.00 96.06 83 ASP A CA 1
ATOM 663 C C . ASP A 1 83 ? 8.913 9.290 -20.847 1.00 96.06 83 ASP A C 1
ATOM 665 O O . ASP A 1 83 ? 9.904 9.616 -20.193 1.00 96.06 83 ASP A O 1
ATOM 669 N N . ARG A 1 84 ? 8.835 9.488 -22.165 1.00 95.31 84 ARG A N 1
ATOM 670 C CA . ARG A 1 84 ? 9.923 10.042 -22.983 1.00 95.31 84 ARG A CA 1
ATOM 671 C C . ARG A 1 84 ? 10.190 11.527 -22.750 1.00 95.31 84 ARG A C 1
ATOM 673 O O . ARG A 1 84 ? 11.318 11.963 -22.954 1.00 95.31 84 ARG A O 1
ATOM 680 N N . PHE A 1 85 ? 9.181 12.301 -22.362 1.00 93.69 85 PHE A N 1
ATOM 681 C CA . PHE A 1 85 ? 9.236 13.766 -22.382 1.00 93.69 85 PHE A CA 1
ATOM 682 C C . PHE A 1 85 ? 9.042 14.411 -21.004 1.00 93.69 85 PHE A C 1
ATOM 684 O O . PHE A 1 85 ? 9.584 15.478 -20.744 1.00 93.69 85 PHE A O 1
ATOM 691 N N . GLY A 1 86 ? 8.258 13.788 -20.127 1.00 92.44 86 GLY A N 1
ATOM 692 C CA . GLY A 1 86 ? 7.837 14.321 -18.832 1.00 92.44 86 GLY A CA 1
ATOM 693 C C . GLY A 1 86 ? 8.356 13.542 -17.627 1.00 92.44 86 GLY A C 1
ATOM 694 O O . GLY A 1 86 ? 7.971 13.851 -16.499 1.00 92.44 86 GLY A O 1
ATOM 695 N N . SER A 1 87 ? 9.195 12.523 -17.829 1.00 93.62 87 SER A N 1
ATOM 696 C CA . SER A 1 87 ? 9.793 11.792 -16.715 1.00 93.62 87 SER A CA 1
ATOM 697 C C . SER A 1 87 ? 10.942 12.584 -16.088 1.00 93.62 87 SER A C 1
ATOM 699 O O . SER A 1 87 ? 11.836 13.067 -16.776 1.00 93.62 87 SER A O 1
ATOM 701 N N . PHE A 1 88 ? 10.963 12.650 -14.756 1.00 93.25 88 PHE A N 1
ATOM 702 C CA . PHE A 1 88 ? 12.108 13.154 -13.984 1.00 93.25 88 PHE A CA 1
ATOM 703 C C . PHE A 1 88 ? 13.172 12.077 -13.724 1.00 93.25 88 PHE A C 1
ATOM 705 O O . PHE A 1 88 ? 14.028 12.247 -12.857 1.00 93.25 88 PHE A O 1
ATOM 712 N N . THR A 1 89 ? 13.071 10.942 -14.413 1.00 94.38 89 THR A N 1
ATOM 713 C CA . THR A 1 89 ? 14.060 9.868 -14.394 1.00 94.38 89 THR A CA 1
ATOM 714 C C . THR A 1 89 ? 14.205 9.260 -15.785 1.00 94.38 89 THR A C 1
ATOM 716 O O . THR A 1 89 ? 13.232 9.208 -16.539 1.00 94.38 89 THR A O 1
ATOM 719 N N . ASP A 1 90 ? 15.402 8.797 -16.121 1.00 95.75 90 ASP A N 1
ATOM 720 C CA . ASP A 1 90 ? 15.682 8.071 -17.362 1.00 95.75 90 ASP A CA 1
ATOM 721 C C . ASP A 1 90 ? 15.851 6.549 -17.118 1.00 95.75 90 ASP A C 1
ATOM 723 O O . ASP A 1 90 ? 15.991 6.122 -15.968 1.00 95.75 90 ASP A O 1
ATOM 727 N N . PRO A 1 91 ? 15.830 5.714 -18.177 1.00 97.06 91 PRO A N 1
ATOM 728 C CA . PRO A 1 91 ? 16.037 4.263 -18.090 1.00 97.06 91 PRO A CA 1
ATOM 729 C C . PRO A 1 91 ? 17.265 3.852 -17.275 1.00 97.06 91 PRO A C 1
ATOM 731 O O . PRO A 1 91 ? 17.171 3.044 -16.353 1.00 97.06 91 PRO A O 1
ATOM 734 N N . ALA A 1 92 ? 18.410 4.478 -17.545 1.00 97.06 92 ALA A N 1
ATOM 735 C CA . ALA A 1 92 ? 19.663 4.123 -16.898 1.00 97.06 92 ALA A CA 1
ATOM 736 C C . ALA A 1 92 ? 19.656 4.512 -15.408 1.00 97.06 92 ALA A C 1
ATOM 738 O O . ALA A 1 92 ? 20.209 3.801 -14.570 1.00 97.06 92 ALA A O 1
ATOM 739 N N . GLN A 1 93 ? 19.038 5.641 -15.051 1.00 96.75 93 GLN A N 1
ATOM 740 C CA . GLN A 1 93 ? 18.821 6.043 -13.661 1.00 96.75 93 GLN A CA 1
ATOM 741 C C . GLN A 1 93 ? 17.888 5.076 -12.934 1.00 96.75 93 GLN A C 1
ATOM 743 O O . GLN A 1 93 ? 18.196 4.686 -11.809 1.00 96.75 93 GLN A O 1
ATOM 748 N N . PHE A 1 94 ? 16.783 4.679 -13.566 1.00 97.69 94 PHE A N 1
ATOM 749 C CA . PHE A 1 94 ? 15.816 3.753 -12.984 1.00 97.69 94 PHE A CA 1
ATOM 750 C C . PHE A 1 94 ? 16.429 2.371 -12.732 1.00 97.69 94 PHE A C 1
ATOM 752 O O . PHE A 1 94 ? 16.269 1.823 -11.642 1.00 97.69 94 PHE A O 1
ATOM 759 N N . GLU A 1 95 ? 17.198 1.843 -13.684 1.00 98.06 95 GLU A N 1
ATOM 760 C CA . GLU A 1 95 ? 17.917 0.570 -13.548 1.00 98.06 95 GLU A CA 1
ATOM 761 C C . GLU A 1 95 ? 18.963 0.622 -12.431 1.00 98.06 95 GLU A C 1
ATOM 763 O O . GLU A 1 9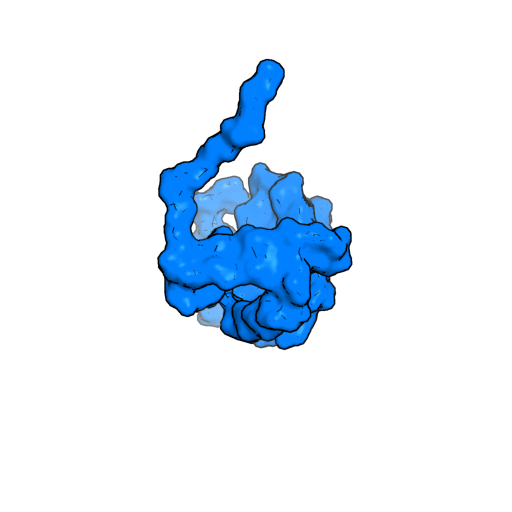5 ? 18.986 -0.252 -11.562 1.00 98.06 95 GLU A O 1
ATOM 768 N N . ARG A 1 96 ? 19.789 1.681 -12.385 1.00 97.62 96 ARG A N 1
ATOM 769 C CA . ARG A 1 96 ? 20.757 1.877 -11.291 1.00 97.62 96 ARG A CA 1
ATOM 770 C C . ARG A 1 96 ? 20.067 1.980 -9.936 1.00 97.62 96 ARG A C 1
ATOM 772 O O . ARG A 1 96 ? 20.557 1.414 -8.962 1.00 97.62 96 ARG A O 1
ATOM 779 N N . PHE A 1 97 ? 18.944 2.691 -9.870 1.00 97.38 97 PHE A N 1
ATOM 780 C CA . PHE A 1 97 ? 18.139 2.804 -8.661 1.00 97.38 97 PHE A CA 1
ATOM 781 C C . PHE A 1 97 ? 17.623 1.434 -8.209 1.00 97.38 97 PHE A C 1
ATOM 783 O O . PHE A 1 97 ? 17.843 1.065 -7.056 1.00 97.38 97 PHE A O 1
ATOM 790 N N . CYS A 1 98 ? 17.001 0.666 -9.108 1.00 97.19 98 CYS A N 1
ATOM 791 C CA . CYS A 1 98 ? 16.458 -0.654 -8.793 1.00 97.19 98 CYS A CA 1
ATOM 792 C C . CYS A 1 98 ? 17.556 -1.620 -8.330 1.00 97.19 98 CYS A C 1
ATOM 794 O O . CYS A 1 98 ? 17.390 -2.294 -7.314 1.00 97.19 98 CYS A O 1
ATOM 796 N N . ALA A 1 99 ? 18.709 -1.617 -9.007 1.00 96.94 99 ALA A N 1
ATOM 797 C CA . ALA A 1 99 ? 19.875 -2.398 -8.607 1.00 96.94 99 ALA A CA 1
ATOM 798 C C . ALA A 1 99 ? 20.394 -1.995 -7.216 1.00 96.94 99 ALA A C 1
ATOM 800 O O . ALA A 1 99 ? 20.682 -2.861 -6.389 1.00 96.94 99 ALA A O 1
ATOM 801 N N . PHE A 1 100 ? 20.468 -0.691 -6.926 1.00 96.31 100 PHE A N 1
ATOM 802 C CA . PHE A 1 100 ? 20.935 -0.178 -5.637 1.00 96.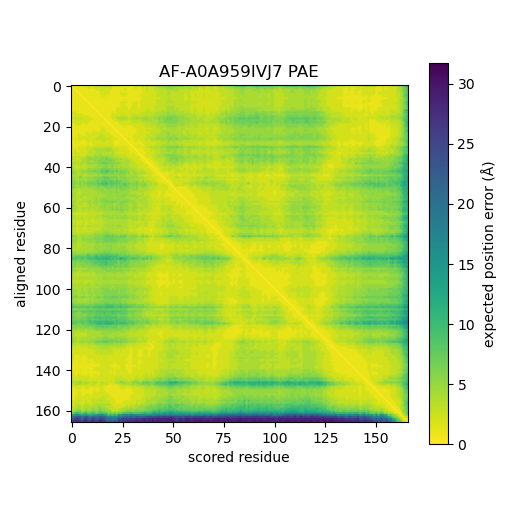31 100 PHE A CA 1
ATOM 803 C C . PHE A 1 100 ? 20.023 -0.596 -4.475 1.00 96.31 100 PHE A C 1
ATOM 805 O O . PHE A 1 100 ? 20.510 -1.069 -3.449 1.00 96.31 100 PHE A O 1
ATOM 812 N N . VAL A 1 101 ? 18.702 -0.457 -4.636 1.00 94.88 101 VAL A N 1
ATOM 813 C CA . VAL A 1 101 ? 17.716 -0.841 -3.605 1.00 94.88 101 VAL A CA 1
ATOM 814 C C . VAL A 1 101 ? 17.338 -2.326 -3.656 1.00 94.88 101 VAL A C 1
ATOM 816 O O . VAL A 1 101 ? 16.522 -2.775 -2.854 1.00 94.88 101 VAL A O 1
ATOM 819 N N . LYS A 1 102 ? 17.965 -3.095 -4.557 1.00 95.12 102 LYS A N 1
ATOM 820 C CA . LYS A 1 102 ? 17.814 -4.548 -4.721 1.00 95.12 102 LYS A CA 1
ATOM 821 C C . LYS A 1 102 ? 16.374 -4.989 -5.002 1.00 95.12 102 LYS A C 1
ATOM 823 O O . LYS A 1 102 ? 15.912 -5.991 -4.459 1.00 95.12 102 LYS A O 1
ATOM 828 N N . ILE A 1 103 ? 15.675 -4.252 -5.863 1.00 94.62 103 ILE A N 1
ATOM 829 C CA . ILE A 1 103 ? 14.342 -4.626 -6.356 1.00 94.62 103 ILE A CA 1
ATOM 830 C C . ILE A 1 103 ? 14.427 -5.060 -7.826 1.00 94.62 103 ILE A C 1
ATOM 832 O O . ILE A 1 103 ? 15.161 -4.438 -8.598 1.00 94.62 103 ILE A O 1
ATOM 836 N N . PRO A 1 104 ? 13.720 -6.129 -8.232 1.00 95.06 104 PRO A N 1
ATOM 837 C CA . PRO A 1 104 ? 13.826 -6.665 -9.583 1.00 95.06 104 PRO A CA 1
ATOM 838 C C . PRO A 1 104 ? 13.179 -5.737 -10.617 1.00 95.06 104 PRO A C 1
ATOM 840 O O . PRO A 1 104 ? 12.006 -5.379 -10.516 1.00 95.06 104 PRO A O 1
ATOM 843 N N . CYS A 1 105 ? 13.921 -5.397 -11.665 1.00 96.94 105 CYS A N 1
ATOM 844 C CA . CYS A 1 105 ? 13.376 -4.753 -12.852 1.00 96.94 105 CYS A CA 1
ATOM 845 C C . CYS A 1 105 ? 13.939 -5.425 -14.105 1.00 96.94 105 CYS A C 1
ATOM 847 O O . CYS A 1 105 ? 15.152 -5.544 -14.267 1.00 96.94 105 CYS A O 1
ATOM 849 N N . GLU A 1 106 ? 13.059 -5.853 -14.999 1.00 97.81 106 GLU A N 1
ATOM 850 C CA . GLU A 1 106 ? 13.429 -6.461 -16.273 1.00 97.81 106 GLU A CA 1
ATOM 851 C C . GLU A 1 106 ? 12.927 -5.563 -17.396 1.00 97.81 106 GLU A C 1
ATOM 853 O O . GLU A 1 106 ? 11.732 -5.278 -17.475 1.00 97.81 106 GLU A O 1
ATOM 858 N N . GLN A 1 107 ? 13.824 -5.082 -18.254 1.00 97.69 107 GLN A N 1
ATOM 859 C CA . GLN A 1 107 ? 13.416 -4.262 -19.388 1.00 97.69 107 GLN A CA 1
ATOM 860 C C . GLN A 1 107 ? 12.640 -5.109 -20.401 1.00 97.69 107 GLN A C 1
ATOM 862 O O . GLN A 1 107 ? 13.057 -6.204 -20.764 1.00 97.69 107 GLN A O 1
ATOM 867 N N . VAL A 1 108 ? 11.524 -4.573 -20.891 1.00 97.69 108 VAL A N 1
ATOM 868 C CA . VAL A 1 108 ? 10.649 -5.223 -21.869 1.00 97.69 108 VAL A CA 1
ATOM 869 C C . VAL A 1 108 ? 10.688 -4.422 -23.169 1.00 97.69 108 VAL A C 1
ATOM 871 O O . VAL A 1 108 ? 10.075 -3.352 -23.235 1.00 97.69 108 VAL A O 1
ATOM 874 N N . PRO A 1 109 ? 11.391 -4.911 -24.210 1.00 94.75 109 PRO A N 1
ATOM 875 C CA . PRO A 1 109 ? 11.572 -4.161 -25.454 1.00 94.75 109 PRO A CA 1
ATOM 876 C C . PRO A 1 109 ? 10.260 -3.846 -26.178 1.00 94.75 109 PRO A C 1
ATOM 878 O O . PRO A 1 109 ? 10.117 -2.769 -26.749 1.00 94.75 109 PRO A O 1
ATOM 881 N N . ALA A 1 110 ? 9.301 -4.776 -26.145 1.00 95.00 110 ALA A N 1
ATOM 882 C CA . ALA A 1 110 ? 7.998 -4.633 -26.782 1.00 95.00 110 ALA A CA 1
ATOM 883 C C . ALA A 1 110 ? 6.927 -5.441 -26.032 1.00 95.00 110 ALA A C 1
ATOM 885 O O . ALA A 1 110 ? 7.194 -6.543 -25.554 1.00 95.00 110 ALA A O 1
ATOM 886 N N . HIS A 1 111 ? 5.709 -4.905 -25.951 1.00 96.62 111 HIS A N 1
ATOM 887 C CA . HIS A 1 111 ? 4.558 -5.541 -25.320 1.00 96.62 111 HIS A CA 1
ATOM 888 C C . HIS A 1 111 ? 3.262 -5.080 -26.012 1.00 96.62 111 HIS A C 1
ATOM 890 O O . HIS A 1 111 ? 3.069 -3.875 -26.188 1.00 96.62 111 HIS A O 1
ATOM 896 N N . PRO A 1 112 ? 2.338 -5.992 -26.373 1.00 95.56 112 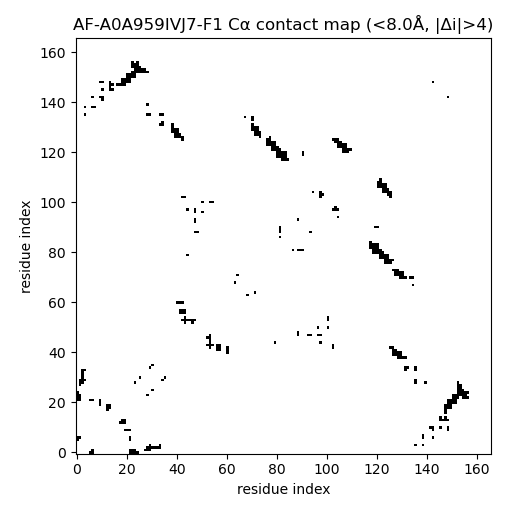PRO A N 1
ATOM 897 C CA . PRO A 1 112 ? 1.185 -5.680 -27.230 1.00 95.56 112 PRO A CA 1
ATOM 898 C C . PRO A 1 112 ? 0.167 -4.709 -26.613 1.00 95.56 112 PRO A C 1
ATOM 900 O O . PRO A 1 112 ? -0.639 -4.126 -27.329 1.00 95.56 112 PRO A O 1
ATOM 903 N N . LEU A 1 113 ? 0.188 -4.532 -25.289 1.00 95.31 113 LEU A N 1
ATOM 904 C CA . LEU A 1 113 ? -0.724 -3.630 -24.568 1.00 95.31 113 LEU A CA 1
ATOM 905 C C . LEU A 1 113 ? -0.198 -2.192 -24.403 1.00 95.31 113 LEU A C 1
ATOM 907 O O . LEU A 1 113 ? -0.875 -1.379 -23.777 1.00 95.31 113 LEU A O 1
ATOM 911 N N . PHE A 1 114 ? 0.996 -1.872 -24.912 1.00 95.38 114 PHE A N 1
ATOM 912 C CA . PHE A 1 114 ? 1.614 -0.555 -24.736 1.00 95.38 114 PHE A CA 1
ATOM 913 C C . PHE A 1 114 ? 1.827 0.153 -26.074 1.00 95.38 114 PHE A C 1
ATOM 915 O O . PHE A 1 114 ? 2.279 -0.446 -27.046 1.00 95.38 114 PHE A O 1
ATOM 922 N N . ASN A 1 115 ? 1.540 1.458 -26.095 1.00 91.94 115 ASN A N 1
ATOM 923 C CA . ASN A 1 115 ? 1.948 2.350 -27.175 1.00 91.94 115 ASN A CA 1
ATOM 924 C C . ASN A 1 115 ? 3.303 2.989 -26.815 1.00 91.94 115 ASN A C 1
ATOM 926 O O . ASN A 1 115 ? 3.439 3.620 -25.766 1.00 91.94 115 ASN A O 1
ATOM 930 N N . TYR A 1 116 ? 4.286 2.840 -27.701 1.00 94.00 116 TYR A N 1
ATOM 931 C CA . TYR A 1 116 ? 5.661 3.302 -27.520 1.00 94.00 116 TYR A CA 1
ATOM 932 C C . TYR A 1 116 ? 5.947 4.712 -28.058 1.00 94.00 116 TYR A C 1
ATOM 934 O O . TYR A 1 116 ? 7.044 5.227 -27.832 1.00 94.00 116 TYR A O 1
ATOM 942 N N . ASP A 1 117 ? 4.970 5.385 -28.673 1.00 93.75 117 ASP A N 1
ATOM 943 C CA . ASP A 1 117 ? 5.099 6.768 -29.160 1.00 93.75 117 ASP A CA 1
ATOM 944 C C . ASP A 1 117 ? 5.582 7.711 -28.043 1.00 93.75 117 ASP A C 1
ATOM 946 O O . ASP A 1 117 ? 6.418 8.594 -28.249 1.00 93.75 117 ASP A O 1
ATOM 950 N N . ARG A 1 118 ? 5.092 7.479 -26.818 1.00 92.50 118 ARG A N 1
ATOM 951 C CA . ARG A 1 118 ? 5.363 8.307 -25.633 1.00 92.50 118 ARG A CA 1
ATOM 952 C C . ARG A 1 118 ? 6.227 7.624 -24.568 1.00 92.50 118 ARG A C 1
ATOM 954 O O . ARG A 1 118 ? 6.667 8.279 -23.625 1.00 92.50 118 ARG A O 1
ATOM 961 N N . LEU A 1 119 ? 6.503 6.331 -24.708 1.00 96.06 119 LEU A N 1
ATOM 962 C CA . LEU A 1 119 ? 7.296 5.577 -23.737 1.00 96.06 119 LEU A CA 1
ATOM 963 C C . LEU A 1 119 ? 8.744 5.472 -24.202 1.00 96.06 119 LEU A C 1
ATOM 965 O O . LEU A 1 119 ? 9.019 5.112 -25.344 1.00 96.06 119 LEU A O 1
ATOM 969 N N . LEU A 1 120 ? 9.673 5.789 -23.306 1.00 96.38 120 LEU A N 1
ATOM 970 C CA . LEU A 1 120 ? 11.104 5.628 -23.534 1.00 96.38 120 LEU A CA 1
ATOM 971 C C . LEU A 1 120 ? 11.587 4.233 -23.137 1.00 96.38 120 LEU A C 1
ATOM 973 O O . LEU A 1 120 ? 12.446 3.673 -23.808 1.00 96.38 120 LEU A O 1
ATOM 977 N N . ALA A 1 121 ? 11.022 3.672 -22.069 1.00 97.38 121 ALA A N 1
ATOM 978 C CA . ALA A 1 121 ? 11.291 2.308 -21.640 1.00 97.38 121 ALA A CA 1
ATOM 979 C C . ALA A 1 121 ? 10.083 1.718 -20.912 1.00 97.38 121 ALA A C 1
ATOM 981 O O . ALA A 1 121 ? 9.277 2.441 -20.321 1.00 97.38 121 ALA A O 1
ATOM 982 N N . LEU A 1 122 ? 9.988 0.394 -20.944 1.00 98.12 122 LEU A N 1
ATOM 983 C CA . LEU A 1 122 ? 9.016 -0.398 -20.207 1.00 98.12 122 LEU A CA 1
ATOM 984 C C . LEU A 1 122 ? 9.778 -1.442 -19.395 1.00 98.12 122 LEU A C 1
ATOM 986 O O . LEU A 1 122 ? 10.695 -2.071 -19.917 1.00 98.12 122 LEU A O 1
ATOM 990 N N . TYR A 1 123 ? 9.381 -1.638 -18.145 1.00 98.00 123 TYR A N 1
ATOM 991 C CA . TYR A 1 123 ? 9.985 -2.607 -17.242 1.00 98.00 123 TYR A CA 1
ATOM 992 C C . TYR A 1 123 ? 8.918 -3.498 -16.641 1.00 98.00 123 TYR A C 1
ATOM 994 O O . TYR A 1 123 ? 7.941 -2.993 -16.092 1.00 98.00 123 TYR A O 1
ATOM 1002 N N . ARG A 1 124 ? 9.126 -4.810 -16.691 1.00 97.69 124 ARG A N 1
ATOM 1003 C CA . ARG A 1 124 ? 8.430 -5.771 -15.843 1.00 97.69 124 ARG A CA 1
ATOM 1004 C C . ARG A 1 124 ? 9.028 -5.688 -14.437 1.00 97.69 124 ARG A C 1
ATOM 1006 O O . ARG A 1 124 ? 10.244 -5.681 -14.262 1.00 97.69 124 ARG A O 1
ATOM 1013 N N . THR A 1 125 ? 8.163 -5.602 -13.437 1.00 96.12 125 THR A N 1
ATOM 1014 C CA . THR A 1 125 ? 8.522 -5.388 -12.026 1.00 96.12 125 THR A CA 1
ATOM 1015 C C . THR A 1 125 ? 7.735 -6.328 -11.124 1.00 96.12 125 THR A C 1
ATOM 1017 O O . THR A 1 125 ? 6.658 -6.788 -11.504 1.00 96.12 125 THR A O 1
ATOM 1020 N N . GLU A 1 126 ? 8.209 -6.539 -9.898 1.00 93.00 126 GLU A N 1
ATOM 1021 C CA . GLU A 1 126 ? 7.474 -7.296 -8.880 1.00 93.00 126 GLU A CA 1
ATOM 1022 C C . GLU A 1 126 ? 6.808 -6.357 -7.864 1.00 93.00 126 GLU A C 1
ATOM 1024 O O . GLU A 1 126 ? 7.473 -5.792 -6.999 1.00 93.00 126 GLU A O 1
ATOM 1029 N N . GLU A 1 127 ? 5.489 -6.173 -7.961 1.00 92.00 127 GLU A N 1
ATOM 1030 C CA . GLU A 1 127 ? 4.685 -5.431 -6.983 1.00 92.00 127 GLU A CA 1
ATOM 1031 C C . GLU A 1 127 ? 3.333 -6.133 -6.811 1.00 92.00 127 GLU A C 1
ATOM 1033 O O . GLU A 1 127 ? 2.703 -6.519 -7.792 1.00 92.00 127 GLU A O 1
ATOM 1038 N N . HIS A 1 128 ? 2.867 -6.290 -5.573 1.00 93.31 128 HIS A N 1
ATOM 1039 C CA . HIS A 1 128 ? 1.654 -7.056 -5.273 1.00 93.31 128 HIS A CA 1
ATOM 1040 C C . HIS A 1 128 ? 0.448 -6.156 -5.006 1.00 93.31 128 HIS A C 1
ATOM 1042 O O . HIS A 1 128 ? 0.576 -4.951 -4.773 1.00 93.31 128 HIS A O 1
ATOM 1048 N N . SER A 1 129 ? -0.739 -6.754 -5.019 1.00 94.69 129 SER A N 1
ATOM 1049 C CA . SER A 1 129 ? -1.952 -6.127 -4.511 1.00 94.69 129 SER A CA 1
ATOM 1050 C C . SER A 1 129 ? -2.478 -6.909 -3.321 1.00 94.69 129 SER A C 1
ATOM 1052 O O . SER A 1 129 ? -2.057 -8.036 -3.065 1.00 94.69 129 SER A O 1
ATOM 1054 N N . PHE A 1 130 ? -3.377 -6.306 -2.560 1.00 94.81 130 PHE A N 1
ATOM 1055 C CA . PHE A 1 130 ? -4.065 -6.980 -1.466 1.00 94.81 130 PHE A CA 1
ATOM 1056 C C . PHE A 1 130 ? -5.574 -6.821 -1.610 1.00 94.81 130 PHE A C 1
ATOM 1058 O O . PHE A 1 130 ? -6.035 -5.936 -2.322 1.00 94.81 130 PHE A O 1
ATOM 1065 N N . ASP A 1 131 ? -6.355 -7.663 -0.945 1.00 95.50 131 ASP A N 1
ATOM 1066 C CA . ASP A 1 131 ? -7.802 -7.484 -0.867 1.00 95.50 131 ASP A CA 1
ATOM 1067 C C . ASP A 1 131 ? -8.154 -6.644 0.377 1.00 95.50 131 ASP A C 1
ATOM 1069 O O . ASP A 1 131 ? -8.042 -7.128 1.512 1.00 95.50 131 ASP A O 1
ATOM 1073 N N . PRO A 1 132 ? -8.576 -5.377 0.208 1.00 95.12 132 PRO A N 1
ATOM 1074 C CA . PRO A 1 132 ? -8.884 -4.516 1.340 1.00 95.12 132 PRO A CA 1
ATOM 1075 C C . PRO A 1 132 ? -10.140 -4.960 2.102 1.00 95.12 132 PRO A C 1
ATOM 1077 O O . PRO A 1 132 ? -10.275 -4.639 3.283 1.00 95.12 132 PRO A O 1
ATOM 1080 N N . LEU A 1 133 ? -11.059 -5.695 1.464 1.00 95.75 133 LEU A N 1
ATOM 1081 C CA . LEU A 1 133 ? -12.272 -6.197 2.103 1.00 95.75 133 LEU A CA 1
ATOM 1082 C C . LEU A 1 133 ? -11.972 -7.415 2.972 1.00 95.75 133 LEU A C 1
ATOM 1084 O O . LEU A 1 133 ? -12.499 -7.493 4.081 1.00 95.75 133 LEU A O 1
ATOM 1088 N N . LEU A 1 134 ? -11.114 -8.333 2.516 1.00 96.25 134 LEU A N 1
ATOM 1089 C CA . LEU A 1 134 ? -10.675 -9.465 3.340 1.00 96.25 134 LEU A CA 1
ATOM 1090 C C . LEU A 1 134 ? -9.912 -8.984 4.577 1.00 96.25 134 LEU A C 1
ATOM 1092 O O . LEU A 1 134 ? -10.218 -9.413 5.688 1.00 96.25 134 LEU A O 1
ATOM 1096 N N . ILE A 1 135 ? -9.002 -8.019 4.407 1.00 96.00 135 ILE A N 1
ATOM 1097 C CA . ILE A 1 135 ? -8.293 -7.385 5.526 1.00 96.00 135 ILE A CA 1
ATOM 1098 C C . ILE A 1 135 ? -9.274 -6.706 6.489 1.00 96.00 135 ILE A C 1
ATOM 1100 O O . ILE A 1 135 ? -9.179 -6.898 7.701 1.00 96.00 135 ILE A O 1
ATOM 1104 N N . ALA A 1 136 ? -10.231 -5.929 5.972 1.00 96.88 136 ALA A N 1
ATOM 1105 C CA . ALA A 1 136 ? -11.227 -5.260 6.803 1.00 96.88 136 ALA A CA 1
ATOM 1106 C C . ALA A 1 136 ? -12.079 -6.255 7.605 1.00 96.88 136 ALA A C 1
ATOM 1108 O O . ALA A 1 136 ? -12.337 -6.012 8.784 1.00 96.88 136 ALA A O 1
ATOM 1109 N N . ARG A 1 137 ? -12.499 -7.373 6.994 1.00 97.00 137 ARG A N 1
ATOM 1110 C CA . ARG A 1 137 ? -13.252 -8.443 7.671 1.00 97.00 137 ARG A CA 1
ATOM 1111 C C . ARG A 1 137 ? -12.425 -9.067 8.790 1.00 97.00 137 ARG A C 1
ATOM 1113 O O . ARG A 1 137 ? -12.854 -9.007 9.938 1.00 97.00 137 ARG A O 1
ATOM 1120 N N . TYR A 1 138 ? -11.216 -9.526 8.469 1.00 97.19 138 TYR A N 1
ATOM 1121 C CA . TYR A 1 138 ? -10.295 -10.135 9.429 1.00 97.19 138 TYR A CA 1
ATOM 1122 C C . TYR A 1 138 ? -10.058 -9.238 10.649 1.00 97.19 138 TYR A C 1
ATOM 1124 O O . TYR A 1 138 ? -10.234 -9.654 11.790 1.00 97.19 138 TYR A O 1
ATOM 1132 N N . TYR A 1 139 ? -9.718 -7.968 10.428 1.00 97.56 139 TYR A N 1
ATOM 1133 C CA . TYR A 1 139 ? -9.449 -7.052 11.533 1.00 97.56 139 TYR A CA 1
ATOM 1134 C C . TYR A 1 139 ? -10.701 -6.626 12.304 1.00 97.56 139 TYR A C 1
ATOM 1136 O O . TYR A 1 139 ? -10.603 -6.311 13.489 1.00 97.56 139 TYR A O 1
ATOM 1144 N N . THR A 1 140 ? -11.870 -6.622 11.661 1.00 97.75 140 THR A N 1
ATOM 1145 C CA . THR A 1 140 ? -13.147 -6.380 12.346 1.00 97.75 140 THR A CA 1
ATOM 1146 C C . THR A 1 140 ? -13.507 -7.539 13.275 1.00 97.75 140 THR A C 1
ATOM 1148 O O . THR A 1 140 ? -14.021 -7.293 14.361 1.00 97.75 140 THR A O 1
ATOM 1151 N N . GLU A 1 141 ? -13.234 -8.783 12.882 1.00 97.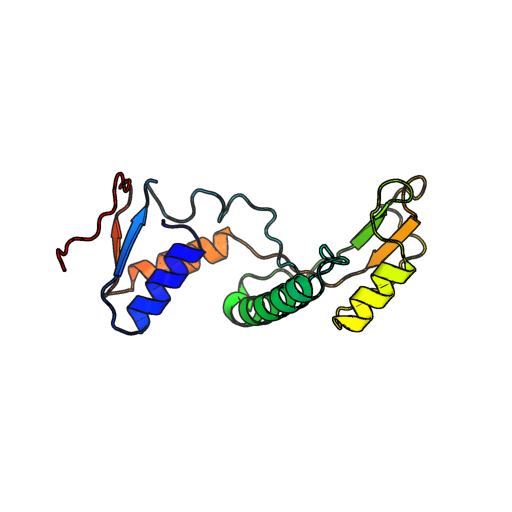25 141 GLU A N 1
ATOM 1152 C CA . GLU A 1 141 ? -13.413 -9.963 13.741 1.00 97.25 141 GLU A CA 1
ATOM 1153 C C . GLU A 1 141 ? -12.438 -9.922 14.921 1.00 97.25 141 GLU A C 1
ATOM 1155 O O . GLU A 1 141 ? -12.863 -9.925 16.072 1.00 97.25 141 GLU A O 1
ATOM 1160 N N . GLN A 1 142 ? -11.150 -9.715 14.642 1.00 97.38 142 GLN A N 1
ATOM 1161 C CA . GLN A 1 142 ? -10.103 -9.644 15.666 1.00 97.38 142 GLN A CA 1
ATOM 1162 C C . GLN A 1 142 ? -10.377 -8.584 16.742 1.00 97.38 142 GLN A C 1
ATOM 1164 O O . GLN A 1 142 ? -10.153 -8.826 17.924 1.00 97.38 142 GLN A O 1
ATOM 1169 N N . ILE A 1 143 ? -10.847 -7.389 16.360 1.00 97.69 143 ILE A N 1
ATOM 1170 C CA . ILE A 1 143 ? -11.108 -6.324 17.341 1.00 97.69 143 ILE A CA 1
ATOM 1171 C C . ILE A 1 143 ? -12.401 -6.538 18.132 1.00 97.69 143 ILE A C 1
ATOM 1173 O O . ILE A 1 143 ? -12.524 -6.001 19.225 1.00 97.69 143 ILE A O 1
ATOM 1177 N N . ARG A 1 144 ? -13.352 -7.331 17.619 1.00 95.62 144 ARG A N 1
ATOM 1178 C CA . ARG A 1 144 ? -14.549 -7.726 18.382 1.00 95.62 144 ARG A CA 1
ATOM 1179 C C . ARG A 1 144 ? -14.217 -8.697 19.508 1.00 95.62 144 ARG A C 1
ATOM 1181 O O . ARG A 1 144 ? -14.879 -8.662 20.535 1.00 95.62 144 ARG A O 1
ATOM 1188 N N . GLU A 1 145 ? -13.207 -9.536 19.308 1.00 95.56 145 GLU A N 1
ATOM 1189 C CA . GLU A 1 145 ? -12.727 -10.507 20.299 1.00 95.56 145 GLU A CA 1
ATOM 1190 C C . GLU A 1 145 ? -11.737 -9.890 21.304 1.00 95.56 145 GLU A C 1
ATOM 1192 O O . GLU A 1 145 ? -11.346 -10.529 22.278 1.00 95.56 145 GLU A O 1
ATOM 1197 N N . ALA A 1 146 ? -11.315 -8.640 21.091 1.00 96.19 146 ALA A N 1
ATOM 1198 C CA . ALA A 1 146 ? -10.338 -7.972 21.939 1.00 96.19 146 ALA A CA 1
ATOM 1199 C C . ALA A 1 146 ? -10.975 -7.436 23.235 1.00 96.19 146 ALA A C 1
ATOM 1201 O O . ALA A 1 146 ? -11.535 -6.343 23.258 1.00 96.19 146 ALA A O 1
ATOM 1202 N N . GLU A 1 147 ? -10.811 -8.167 24.340 1.00 92.38 147 GLU A N 1
ATOM 1203 C CA . GLU A 1 147 ? -11.384 -7.814 25.654 1.00 92.38 147 GLU A CA 1
ATOM 1204 C C . GLU A 1 147 ? -10.932 -6.441 26.186 1.00 92.38 147 GLU A C 1
ATOM 1206 O O . GLU A 1 147 ? -11.703 -5.731 26.829 1.00 92.38 147 GLU A O 1
ATOM 1211 N N . ASN A 1 148 ? -9.693 -6.034 25.886 1.00 95.38 148 ASN A N 1
ATOM 1212 C CA . ASN A 1 148 ? -9.118 -4.766 26.351 1.00 95.38 148 ASN A CA 1
ATOM 1213 C C . ASN A 1 148 ? -9.323 -3.599 25.367 1.00 95.38 148 ASN A C 1
ATOM 1215 O O . ASN A 1 148 ? -8.704 -2.543 25.533 1.00 95.38 148 ASN A O 1
ATOM 1219 N N . CYS A 1 149 ? -10.172 -3.760 24.347 1.00 97.94 149 CYS A N 1
ATOM 1220 C CA . CYS A 1 149 ? -10.440 -2.723 23.357 1.00 97.94 149 CYS A CA 1
ATOM 1221 C C . CYS A 1 149 ? -11.927 -2.349 23.295 1.00 97.94 149 CYS A C 1
ATOM 1223 O O . CYS A 1 149 ? -12.758 -3.087 22.776 1.00 97.94 149 CYS A O 1
ATOM 1225 N N . THR A 1 150 ? -12.259 -1.141 23.747 1.00 98.00 150 THR A N 1
ATOM 1226 C CA . THR A 1 150 ? -13.590 -0.560 23.547 1.00 98.00 150 THR A CA 1
ATOM 1227 C C . THR A 1 150 ? -13.660 0.105 22.176 1.00 98.00 150 THR A C 1
ATOM 1229 O O . THR A 1 150 ? -12.854 0.985 21.870 1.00 98.00 150 THR A O 1
ATOM 1232 N N . VAL A 1 151 ? -14.651 -0.255 21.358 1.00 98.25 151 VAL A N 1
ATOM 1233 C CA . VAL A 1 151 ? -14.884 0.366 20.044 1.00 98.25 151 VAL A CA 1
ATOM 1234 C C . VAL A 1 151 ? -16.135 1.244 20.089 1.00 98.25 151 VAL A C 1
ATOM 1236 O O . VAL A 1 151 ? -17.233 0.754 20.339 1.00 98.25 151 VAL A O 1
ATOM 1239 N N . LEU A 1 152 ? -15.979 2.538 19.802 1.00 98.25 152 LEU A N 1
ATOM 1240 C CA . LEU A 1 152 ? -17.069 3.513 19.724 1.00 98.25 152 LEU A CA 1
ATOM 1241 C C . LEU A 1 152 ? -17.294 3.931 18.266 1.00 98.25 152 LEU A C 1
ATOM 1243 O O . LEU A 1 152 ? -16.490 4.666 17.692 1.00 98.25 152 LEU A O 1
ATOM 1247 N N . LEU A 1 153 ? -18.391 3.461 17.672 1.00 98.38 153 LEU A N 1
ATOM 1248 C CA . LEU A 1 153 ? -18.834 3.821 16.318 1.00 98.38 153 LEU A CA 1
ATOM 1249 C C . LEU A 1 153 ? -19.812 4.995 16.366 1.00 98.38 153 LEU A C 1
ATOM 1251 O O . LEU A 1 153 ? -20.457 5.207 17.385 1.00 98.38 153 LEU A O 1
ATOM 1255 N N . GLN A 1 154 ? -19.959 5.740 15.271 1.00 98.00 154 GLN A N 1
ATOM 1256 C CA . GLN A 1 154 ? -20.779 6.963 15.218 1.00 98.00 154 GLN A CA 1
ATOM 1257 C C . GLN A 1 154 ? -20.363 8.044 16.231 1.00 98.00 154 GLN A C 1
ATOM 1259 O O . GLN A 1 154 ? -21.153 8.913 16.588 1.00 98.00 154 GLN A O 1
ATOM 1264 N N . HIS A 1 155 ? -19.104 8.022 16.671 1.00 98.19 155 HIS A N 1
ATOM 1265 C CA . HIS A 1 155 ? -18.549 8.995 17.603 1.00 98.19 155 HIS A CA 1
ATOM 1266 C C . HIS A 1 155 ? -17.486 9.833 16.901 1.00 98.19 155 HIS A C 1
ATOM 1268 O O . HIS A 1 155 ? -16.501 9.328 16.360 1.00 98.19 155 HIS A O 1
ATOM 1274 N N . ARG A 1 156 ? -17.671 11.152 16.913 1.00 97.44 156 ARG A N 1
ATOM 1275 C CA . ARG A 1 156 ? -16.690 12.095 16.380 1.00 97.44 156 ARG A CA 1
ATOM 1276 C C . ARG A 1 156 ? -15.938 12.740 17.531 1.00 97.44 156 ARG A C 1
ATOM 1278 O O . ARG A 1 156 ? -16.537 13.401 18.369 1.00 97.44 156 ARG A O 1
ATOM 1285 N N . VAL A 1 157 ? -14.617 12.602 17.521 1.00 96.44 157 VAL A N 1
ATOM 1286 C CA . VAL A 1 157 ? -13.754 13.407 18.389 1.00 96.44 157 VAL A CA 1
ATOM 1287 C C . VAL A 1 157 ? -13.805 14.851 17.890 1.00 96.44 157 VAL A C 1
ATOM 1289 O O . VAL A 1 157 ? -13.397 15.128 16.763 1.00 96.44 157 VAL A O 1
ATOM 1292 N N . CYS A 1 158 ? -14.347 15.752 18.709 1.00 97.06 158 CYS A N 1
ATOM 1293 C CA . CYS A 1 158 ? -14.415 17.186 18.407 1.00 97.06 158 CYS A CA 1
ATOM 1294 C C . CYS A 1 158 ? -13.213 17.952 18.969 1.00 97.06 158 CYS A C 1
ATOM 1296 O O . CYS A 1 158 ? -12.792 18.946 18.386 1.00 97.06 158 CYS A O 1
ATOM 1298 N N . LYS A 1 159 ? -12.664 17.486 20.095 1.00 95.25 159 LYS A N 1
ATOM 1299 C CA . LYS A 1 159 ? -11.541 18.097 20.805 1.00 95.25 159 LYS A CA 1
ATOM 1300 C C . LYS A 1 159 ? -10.777 17.009 21.561 1.00 95.25 159 LYS A C 1
ATOM 1302 O O . LYS A 1 159 ? -11.390 16.045 22.016 1.00 95.25 159 LYS A O 1
ATOM 1307 N N . ALA A 1 160 ? -9.466 17.166 21.682 1.00 92.31 160 ALA A N 1
ATOM 1308 C CA . ALA A 1 160 ? -8.614 16.388 22.571 1.00 92.31 160 ALA A CA 1
ATOM 1309 C C . ALA A 1 160 ? -7.707 17.381 23.300 1.00 92.31 160 ALA A C 1
ATOM 1311 O O . ALA A 1 160 ? -7.104 18.238 22.657 1.00 92.31 160 ALA A O 1
ATOM 1312 N N . GLU A 1 161 ? -7.662 17.296 24.623 1.00 93.50 161 GLU A N 1
ATOM 1313 C CA . GLU A 1 161 ? -6.918 18.221 25.477 1.00 93.50 161 GLU A CA 1
ATOM 1314 C C . GLU A 1 161 ? -6.079 17.427 26.465 1.00 93.50 161 GLU A C 1
ATOM 1316 O O . GLU A 1 161 ? -6.449 16.321 26.865 1.00 93.50 161 GLU A O 1
ATOM 1321 N N . THR A 1 162 ? -4.954 17.998 26.873 1.00 90.00 162 THR A N 1
ATOM 1322 C CA . THR A 1 162 ? -4.189 17.486 28.003 1.00 90.00 162 THR A CA 1
ATOM 1323 C C . THR A 1 162 ? -4.937 17.828 29.286 1.00 90.00 162 THR A C 1
ATOM 1325 O O . THR A 1 162 ? -5.133 18.999 29.603 1.00 90.00 162 THR A O 1
ATOM 1328 N N . ALA A 1 163 ? -5.371 16.813 30.029 1.00 78.12 163 ALA A N 1
ATOM 1329 C CA . ALA A 1 163 ? -5.877 17.003 31.381 1.00 78.12 163 ALA A CA 1
ATOM 1330 C C . ALA A 1 163 ? -4.701 16.876 32.359 1.00 78.12 163 ALA A C 1
ATOM 1332 O O . ALA A 1 163 ? -4.322 15.772 32.739 1.00 78.12 163 ALA A O 1
ATOM 1333 N N . GLY A 1 164 ? -4.099 18.011 32.702 1.00 65.50 164 GLY A N 1
ATOM 1334 C CA . GLY A 1 164 ? -3.001 18.114 33.658 1.00 65.50 164 GLY A CA 1
ATOM 1335 C C . GLY A 1 164 ? -2.397 19.512 33.622 1.00 65.50 164 GLY A C 1
ATOM 1336 O O . GLY A 1 164 ? -1.949 19.959 32.570 1.00 65.50 164 GLY A O 1
ATOM 1337 N N . THR A 1 165 ? -2.448 20.213 34.751 1.00 58.59 165 THR A N 1
ATOM 1338 C CA . THR A 1 165 ? -1.528 21.310 35.063 1.00 58.59 165 THR A CA 1
ATOM 1339 C C . THR A 1 165 ? -0.227 20.683 35.550 1.00 58.59 165 THR A C 1
ATOM 1341 O O . THR A 1 165 ? -0.297 19.786 36.395 1.00 58.59 165 THR A O 1
ATOM 1344 N N . ASP A 1 166 ? 0.907 21.132 35.014 1.00 53.94 166 ASP A N 1
ATOM 1345 C CA . ASP A 1 166 ? 2.222 20.905 35.630 1.00 53.94 166 ASP A CA 1
ATOM 1346 C C . ASP A 1 166 ? 2.229 21.336 37.110 1.00 53.94 166 ASP A C 1
ATOM 1348 O O . ASP A 1 166 ? 1.529 22.328 37.442 1.00 53.94 166 ASP A O 1
#

Solvent-accessible surface area (backbone atoms only — not comparable to full-atom values): 9770 Å² total; per-residue (Å²): 77,40,34,61,68,44,48,51,50,43,48,54,43,26,74,71,73,37,81,34,78,48,43,16,58,44,90,54,68,35,80,50,67,52,56,64,61,89,41,66,46,59,53,25,84,92,31,75,90,36,62,70,61,18,50,54,33,31,55,54,36,53,54,48,50,68,79,40,48,95,39,49,50,71,92,67,90,34,74,53,71,37,43,61,84,80,47,98,57,52,69,72,55,46,50,53,38,30,61,72,69,70,46,71,73,43,80,45,97,76,57,97,91,62,76,60,93,56,40,67,42,38,25,42,38,78,59,39,34,45,44,44,65,58,49,47,50,55,53,55,52,55,50,72,70,34,89,39,40,50,76,41,61,59,37,72,87,87,78,87,78,85,90,73,83,132

Foldseek 3Di:
DQAPVQLVVLLVVLVVVAQAEAEAQAQAHRPPPLQPDPQWQQQQLVPLPPLVVNLVSNVVSVVCCVVQVVFKDQPDKDKDFAWPPPGPDDPVSSVVSCVVSVFDWDWDPDDPVDDCPGTPTMITGGIIGGRSVVSRVVSRVSQVPRPSYHYHYSDDDPDDDDPDDD

pLDDT: mean 94.45, std 5.54, range [53.94, 98.38]

Secondary structure (DSSP, 8-state):
--SHHHHHHHHHHHHTT--EEEE-SSSSTT-STTTSS--EE--STT-TT-HHHHHHHHHHHHHHHHHTGGGEE--S-EEEEEETTT-SS-HHHHHHHHHHHT--EEE-S--TT---SSEEEEEEE--EEE-HHHHHHHHHHHHHS-TTEEEE-S------------

Radius of gyration: 20.71 Å; Cα contacts (8 Å, |Δi|>4): 235; chains: 1; bounding box: 42×36×65 Å

Nearest PDB structures (foldseek):
  8w7f-assembly1_D  TM=7.152E-01  e=1.555E-06  Drosophila melanogaster
  8w7f-assembly1_B  TM=7.154E-01  e=9.964E-06  Drosophila melanogaster
  8w78-assembly1_D  TM=7.378E-01  e=1.663E-05  Drosophila melanogaster
  8w75-assembly1_A  TM=7.013E-01  e=1.773E-05  Drosophila melanogaster
  3gsi-assembly1_A  TM=6.151E-01  e=1.145E-02  Arthrobacter globiformis

Sequence (166 aa):
GGGLFGVYAALHFSRSGQRVCLIEKEAALFRKASIVNQARLHTGYHYPRSVATAIMSNDHRERFSREHAAFVNRSFEKYYAIDRFGSFTDPAQFERFCAFVKIPCEQVPAHPLFNYDRLLALYRTEEHSFDPLLIARYYTEQIREAENCTVLLQHRVCKAETAGTD

Mean predicted aligned error: 4.34 Å